Protein AF-0000000071221657 (afdb_homodimer)

Nearest PDB structures (foldseek):
  2rsq-assembly1_A  TM=9.561E-01  e=3.158E-07  Homo sapiens
  2crl-assembly1_A  TM=9.156E-01  e=1.746E-07  Homo sapiens
  6fp6-assembly4_H  TM=9.520E-01  e=1.751E-06  Homo sapiens
  6fp6-assembly8_P  TM=9.496E-01  e=1.639E-06  Homo sapiens
  6fp6-assembly1_B  TM=9.649E-01  e=2.776E-06  Homo sapiens

Foldseek 3Di:
DAWFKWKKQWDADDVVLVVLQVVLLVVDPFWDDWDDDRVRSMIITTGPDDPVVSVVSSCVSVIDMDTDGTDD/DAWFKWKKQWDADDVVLVVLQVVLLVVDPFWDDWDDDRVRSMIITTGPDDPVVSVVSSCVSVIDMDTDDTDD

Secondary structure (DSSP, 8-state):
---EEEEEEE---SHHHHHHHHHHHHTSTTEEEEEEETTTTEEEEEESS-HHHHHHHHHTTT--EEEEEE--/---EEEEEEE---SHHHHHHHHHHHHTSTTEEEEEEETTTTEEEEEESS-HHHHHHHHHTTT--EEEEEE--

Structure (mmCIF, N/CA/C/O backbone):
data_AF-0000000071221657-model_v1
#
loop_
_entity.id
_entity.type
_entity.pdbx_description
1 polymer 'Copper transport protein ATOX1'
#
loop_
_atom_site.group_PDB
_atom_site.id
_atom_site.type_symbol
_atom_site.label_atom_id
_atom_site.label_alt_id
_atom_site.label_comp_id
_atom_site.label_asym_id
_atom_site.label_entity_id
_atom_site.label_seq_id
_atom_site.pdbx_PDB_ins_code
_atom_site.Cartn_x
_atom_site.Cartn_y
_atom_site.Cartn_z
_atom_site.occupancy
_atom_site.B_iso_or_equiv
_atom_site.auth_seq_id
_atom_site.auth_comp_id
_atom_site.auth_asym_id
_atom_site.auth_atom_id
_atom_site.pdbx_PDB_model_num
ATOM 1 N N . MET A 1 1 ? -15.5 22.125 5.816 1 64.56 1 MET A N 1
ATOM 2 C CA . MET A 1 1 ? -14.43 22.438 6.758 1 64.56 1 MET A CA 1
ATOM 3 C C . MET A 1 1 ? -13.156 22.859 6.027 1 64.56 1 MET A C 1
ATOM 5 O O . MET A 1 1 ? -12.945 22.453 4.879 1 64.56 1 MET A O 1
ATOM 9 N N . ALA A 1 2 ? -12.391 23.859 6.625 1 89.12 2 ALA A N 1
ATOM 10 C CA . ALA A 1 2 ? -11.242 24.406 5.902 1 89.12 2 ALA A CA 1
ATOM 11 C C . ALA A 1 2 ? -10.141 23.375 5.754 1 89.12 2 ALA A C 1
ATOM 13 O O . ALA A 1 2 ? -9.977 22.5 6.609 1 89.12 2 ALA A O 1
ATOM 14 N N . SER A 1 3 ? -9.578 23.297 4.617 1 95.56 3 SER A N 1
ATOM 15 C CA . SER A 1 3 ? -8.453 22.391 4.406 1 95.56 3 SER A CA 1
ATOM 16 C C . SER A 1 3 ? -7.285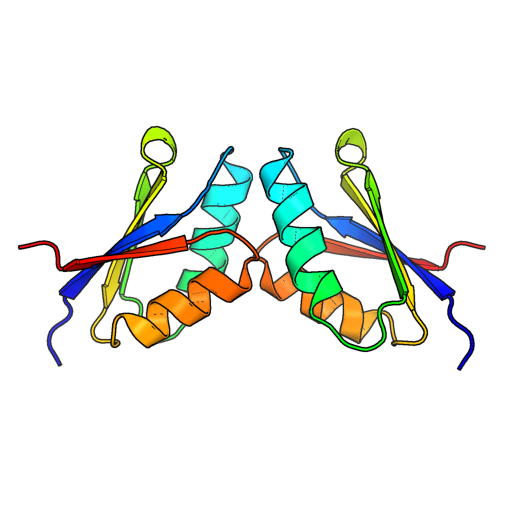 22.734 5.324 1 95.56 3 SER A C 1
ATOM 18 O O . SER A 1 3 ? -6.984 23.906 5.539 1 95.56 3 SER A O 1
ATOM 20 N N . GLN A 1 4 ? -6.758 21.734 5.969 1 98.19 4 GLN A N 1
ATOM 21 C CA . GLN A 1 4 ? -5.555 21.844 6.789 1 98.19 4 GLN A CA 1
ATOM 22 C C . GLN A 1 4 ? -4.434 20.969 6.246 1 98.19 4 GLN A C 1
ATOM 24 O O . GLN A 1 4 ? -4.672 20.078 5.422 1 98.19 4 GLN A O 1
ATOM 29 N N . VAL A 1 5 ? -3.178 21.297 6.719 1 98.69 5 VAL A N 1
ATOM 30 C CA . VAL A 1 5 ? -2.037 20.453 6.367 1 98.69 5 VAL A CA 1
ATOM 31 C C . VAL A 1 5 ? -1.756 19.469 7.492 1 98.69 5 VAL A C 1
ATOM 33 O O . VAL A 1 5 ? -1.326 19.859 8.578 1 98.69 5 VAL A O 1
ATOM 36 N N . HIS A 1 6 ? -2.014 18.219 7.211 1 98.88 6 HIS A N 1
ATOM 37 C CA . HIS A 1 6 ? -1.733 17.141 8.141 1 98.88 6 HIS A CA 1
ATOM 38 C C . HIS A 1 6 ? -0.369 16.516 7.863 1 98.88 6 HIS A C 1
ATOM 40 O O . HIS A 1 6 ? -0.037 16.219 6.711 1 98.88 6 HIS A O 1
ATOM 46 N N . GLU A 1 7 ? 0.376 16.297 8.922 1 98.94 7 GLU A N 1
ATOM 47 C CA . GLU A 1 7 ? 1.691 15.68 8.766 1 98.94 7 GLU A CA 1
ATOM 48 C C . GLU A 1 7 ? 1.72 14.273 9.359 1 98.94 7 GLU A C 1
ATOM 50 O O . GLU A 1 7 ? 1.169 14.047 10.438 1 98.94 7 GLU A O 1
ATOM 55 N N . PHE A 1 8 ? 2.408 13.398 8.617 1 98.94 8 PHE A N 1
ATOM 56 C CA . PHE A 1 8 ? 2.539 12 9.008 1 98.94 8 PHE A CA 1
ATOM 57 C C . PHE A 1 8 ? 3.986 11.531 8.883 1 98.94 8 PHE A C 1
ATOM 59 O O . PHE A 1 8 ? 4.695 11.945 7.965 1 98.94 8 PHE A O 1
ATOM 66 N N . ASN A 1 9 ? 4.406 10.727 9.828 1 98.94 9 ASN A N 1
ATOM 67 C CA . ASN A 1 9 ? 5.574 9.883 9.594 1 98.94 9 ASN A CA 1
ATOM 68 C C . ASN A 1 9 ? 5.211 8.617 8.82 1 98.94 9 ASN A C 1
ATOM 70 O O . ASN A 1 9 ? 4.242 7.938 9.156 1 98.94 9 ASN A O 1
ATOM 74 N N . VAL A 1 10 ? 5.91 8.344 7.766 1 98.81 10 VAL A N 1
ATOM 75 C CA . VAL A 1 10 ? 5.734 7.133 6.973 1 98.81 10 VAL A CA 1
ATOM 76 C C . VAL A 1 10 ? 7.098 6.527 6.645 1 98.81 10 VAL A C 1
ATOM 78 O O . VAL A 1 10 ? 7.98 7.215 6.125 1 98.81 10 VAL A O 1
ATOM 81 N N . GLU A 1 11 ? 7.332 5.309 7.012 1 98.19 11 GLU A N 1
ATOM 82 C CA . GLU A 1 11 ? 8.594 4.648 6.707 1 98.19 11 GLU A CA 1
ATOM 83 C C . GLU A 1 11 ? 8.719 4.355 5.215 1 98.19 11 GLU A C 1
ATOM 85 O O . GLU A 1 11 ? 8.117 3.402 4.711 1 98.19 11 GLU A O 1
ATOM 90 N N . MET A 1 12 ? 9.539 5.203 4.629 1 97.31 12 MET A N 1
ATOM 91 C CA . MET A 1 12 ? 9.812 5.055 3.203 1 97.31 12 MET A CA 1
ATOM 92 C C . MET A 1 12 ? 11.312 4.914 2.947 1 97.31 12 MET A C 1
ATOM 94 O O . MET A 1 12 ? 12.117 5.586 3.588 1 97.31 12 MET A O 1
ATOM 98 N N . THR A 1 13 ? 11.688 3.979 2.168 1 93.38 13 THR A N 1
ATOM 99 C CA . THR A 1 13 ? 13.125 3.752 2.006 1 93.38 13 THR A CA 1
ATOM 100 C C . THR A 1 13 ? 13.547 3.979 0.557 1 93.38 13 THR A C 1
ATOM 102 O O . THR A 1 13 ? 14.727 3.865 0.224 1 93.38 13 THR A O 1
ATOM 105 N N . CYS A 1 14 ? 12.664 4.289 -0.311 1 96.56 14 CYS A N 1
ATOM 106 C CA . CYS A 1 14 ? 12.977 4.512 -1.719 1 96.56 14 CYS A CA 1
ATOM 107 C C . CYS A 1 14 ? 11.906 5.371 -2.385 1 96.56 14 CYS A C 1
ATOM 109 O O . CYS A 1 14 ? 10.875 5.676 -1.774 1 96.56 14 CYS A O 1
ATOM 111 N N . GLU A 1 15 ? 12.227 5.699 -3.648 1 96.19 15 GLU A N 1
ATOM 112 C CA . GLU A 1 15 ? 11.266 6.496 -4.414 1 96.19 15 GLU A CA 1
ATOM 113 C C . GLU A 1 15 ? 10 5.699 -4.703 1 96.19 15 GLU A C 1
ATOM 115 O O . GLU A 1 15 ? 8.906 6.27 -4.785 1 96.19 15 GLU A O 1
ATOM 120 N N . GLY A 1 16 ? 10.117 4.418 -4.871 1 96.75 16 GLY A N 1
ATOM 121 C CA . GLY A 1 16 ? 8.961 3.561 -5.055 1 96.75 16 GLY A CA 1
ATOM 122 C C . GLY A 1 16 ? 7.98 3.619 -3.898 1 96.75 16 GLY A C 1
ATOM 123 O O . GLY A 1 16 ? 6.766 3.645 -4.109 1 96.75 16 GLY A O 1
ATOM 124 N N . CYS A 1 17 ? 8.508 3.664 -2.756 1 97.75 17 CYS A N 1
ATOM 125 C CA . CYS A 1 17 ? 7.668 3.812 -1.571 1 97.75 17 CYS A CA 1
ATOM 126 C C . CYS A 1 17 ? 6.91 5.133 -1.602 1 97.75 17 CYS A C 1
ATOM 128 O O . CYS A 1 17 ? 5.707 5.168 -1.342 1 97.75 17 CYS A O 1
ATOM 130 N N . ALA 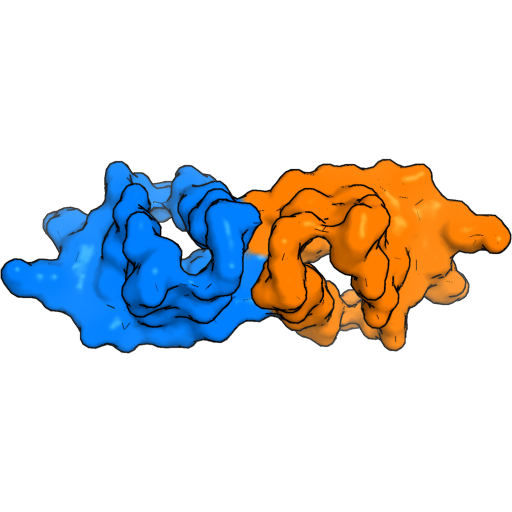A 1 18 ? 7.676 6.203 -1.879 1 98 18 ALA A N 1
ATOM 131 C CA . ALA A 1 18 ? 7.043 7.52 -1.951 1 98 18 ALA A CA 1
ATOM 132 C C . ALA A 1 18 ? 5.922 7.535 -2.986 1 98 18 ALA A C 1
ATOM 134 O O . ALA A 1 18 ? 4.84 8.062 -2.732 1 98 18 ALA A O 1
ATOM 135 N N . THR A 1 19 ? 6.18 6.953 -4.117 1 97.88 19 THR A N 1
ATOM 136 C CA . THR A 1 19 ? 5.191 6.902 -5.188 1 97.88 19 THR A CA 1
ATOM 137 C C . THR A 1 19 ? 3.959 6.117 -4.75 1 97.88 19 THR A C 1
ATOM 139 O O . THR A 1 19 ? 2.826 6.523 -5.016 1 97.88 19 THR A O 1
ATOM 142 N N . ALA A 1 20 ? 4.172 5.02 -4.055 1 98.38 20 ALA A N 1
ATOM 143 C CA . ALA A 1 20 ? 3.076 4.199 -3.553 1 98.38 20 ALA A CA 1
ATOM 144 C C . ALA A 1 20 ? 2.17 5.004 -2.625 1 98.38 20 ALA A C 1
ATOM 146 O O . ALA A 1 20 ? 0.948 5.016 -2.797 1 98.38 20 ALA A O 1
ATOM 147 N N . VAL A 1 21 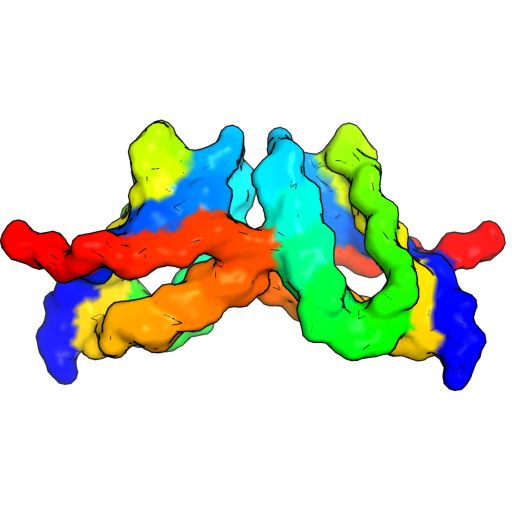? 2.754 5.738 -1.692 1 98.81 21 VAL A N 1
ATOM 148 C CA . VAL A 1 21 ? 2 6.535 -0.731 1 98.81 21 VAL A CA 1
ATOM 149 C C . VAL A 1 21 ? 1.231 7.633 -1.461 1 98.81 21 VAL A C 1
ATOM 151 O O . VAL A 1 21 ? 0.045 7.848 -1.2 1 98.81 21 VAL A O 1
ATOM 154 N N . THR A 1 22 ? 1.886 8.258 -2.361 1 98.75 22 THR A N 1
ATOM 155 C CA . THR A 1 22 ? 1.254 9.312 -3.139 1 98.75 22 THR A CA 1
ATOM 156 C C . THR A 1 22 ? 0.071 8.773 -3.934 1 98.75 22 THR A C 1
ATOM 158 O O . THR A 1 22 ? -1.004 9.375 -3.947 1 98.75 22 THR A O 1
ATOM 161 N N . ASN A 1 23 ? 0.243 7.609 -4.582 1 98.62 23 ASN A N 1
ATOM 162 C CA . ASN A 1 23 ? -0.813 7.004 -5.383 1 98.62 23 ASN A CA 1
ATOM 163 C C . ASN A 1 23 ? -2.053 6.703 -4.547 1 98.62 23 ASN A C 1
ATOM 165 O O . ASN A 1 23 ? -3.176 6.984 -4.965 1 98.62 23 ASN A O 1
ATOM 169 N N . VAL A 1 24 ? -1.896 6.168 -3.426 1 98.81 24 VAL A N 1
ATOM 170 C CA . VAL A 1 24 ? -3.018 5.766 -2.586 1 98.81 24 VAL A CA 1
ATOM 171 C C . VAL A 1 24 ? -3.752 7 -2.072 1 98.81 24 VAL A C 1
ATOM 173 O O . VAL A 1 24 ? -4.984 7.027 -2.031 1 98.81 24 VAL A O 1
ATOM 176 N N . LEU A 1 25 ? -3.018 8.023 -1.717 1 98.88 25 LEU A N 1
ATOM 177 C CA . LEU A 1 25 ? -3.623 9.258 -1.223 1 98.88 25 LEU A CA 1
ATOM 178 C C . LEU A 1 25 ? -4.363 9.984 -2.34 1 98.88 25 LEU A C 1
ATOM 180 O O . LEU A 1 25 ? -5.453 10.516 -2.123 1 98.88 25 LEU A O 1
ATOM 184 N N . ASN A 1 26 ? -3.814 9.953 -3.508 1 98.44 26 ASN A N 1
ATOM 185 C CA . ASN A 1 26 ? -4.418 10.664 -4.633 1 98.44 26 ASN A CA 1
ATOM 186 C C . ASN A 1 26 ? -5.723 10.008 -5.074 1 98.44 26 ASN A C 1
ATOM 188 O O . ASN A 1 26 ? -6.566 10.656 -5.699 1 98.44 26 ASN A O 1
ATOM 192 N N . LYS A 1 27 ? -5.941 8.789 -4.742 1 97.94 27 LYS A N 1
ATOM 193 C CA . LYS A 1 27 ? -7.176 8.086 -5.086 1 97.94 27 LYS A CA 1
ATOM 194 C C . LYS A 1 27 ? -8.297 8.438 -4.113 1 97.94 27 LYS A C 1
ATOM 196 O O . LYS A 1 27 ? -9.469 8.164 -4.387 1 97.94 27 LYS A O 1
ATOM 201 N N . LYS A 1 28 ? -7.941 9.031 -3.01 1 98.31 28 LYS A N 1
ATOM 202 C CA . LYS A 1 28 ? -8.914 9.352 -1.972 1 98.31 28 LYS A CA 1
ATOM 203 C C . LYS A 1 28 ? -9.555 10.719 -2.219 1 98.31 28 LYS A C 1
ATOM 205 O O . LYS A 1 28 ? -8.852 11.727 -2.354 1 98.31 28 LYS A O 1
ATOM 210 N N . GLU A 1 29 ? -10.859 10.75 -2.271 1 98.25 29 GLU A N 1
ATOM 211 C CA . GLU A 1 29 ? -11.578 12.016 -2.367 1 98.25 29 GLU A CA 1
ATOM 212 C C . GLU A 1 29 ? -11.312 12.891 -1.145 1 98.25 29 GLU A C 1
ATOM 214 O O . GLU A 1 29 ? -11.281 12.398 -0.016 1 98.25 29 GLU A O 1
ATOM 219 N N . GLY A 1 30 ? -11.148 14.164 -1.383 1 98.06 30 GLY A N 1
ATOM 220 C CA . GLY A 1 30 ? -10.984 15.094 -0.279 1 98.06 30 GLY A CA 1
ATOM 221 C C . GLY A 1 30 ? -9.539 15.445 0.002 1 98.06 30 GLY A C 1
ATOM 222 O O . GLY A 1 30 ? -9.25 16.266 0.879 1 98.06 30 GLY A O 1
ATOM 223 N N . ILE A 1 31 ? -8.68 14.805 -0.725 1 98.69 31 ILE A N 1
ATOM 224 C CA . ILE A 1 31 ? -7.27 15.156 -0.624 1 98.69 31 ILE A CA 1
ATOM 225 C C . ILE A 1 31 ? -6.934 16.25 -1.636 1 98.69 31 ILE A C 1
ATOM 227 O O . ILE A 1 31 ? -7.148 16.078 -2.838 1 98.69 31 ILE A O 1
ATOM 231 N N . ASN A 1 32 ? -6.379 17.297 -1.196 1 98.25 32 ASN A N 1
ATOM 232 C CA . ASN A 1 32 ? -6.129 18.453 -2.057 1 98.25 32 ASN A CA 1
ATOM 233 C C . ASN A 1 32 ? -4.688 18.469 -2.557 1 98.25 32 ASN A C 1
ATOM 235 O O . ASN A 1 32 ? -4.418 18.938 -3.666 1 98.25 32 ASN A O 1
ATOM 239 N N . ASN A 1 33 ? -3.758 18.094 -1.713 1 98.62 33 ASN A N 1
ATOM 240 C CA . ASN A 1 33 ? -2.338 18.094 -2.045 1 98.62 33 ASN A CA 1
ATOM 241 C C . ASN A 1 33 ? -1.556 17.109 -1.186 1 98.62 33 ASN A C 1
ATOM 243 O O . ASN A 1 33 ? -1.891 16.891 -0.019 1 98.62 33 ASN A O 1
ATOM 247 N N . VAL A 1 34 ? -0.572 16.5 -1.817 1 98.94 34 VAL A N 1
ATOM 248 C CA . VAL A 1 34 ? 0.332 15.586 -1.123 1 98.94 34 VAL A CA 1
ATOM 249 C C . VAL A 1 34 ? 1.779 16 -1.376 1 98.94 34 VAL A C 1
ATOM 251 O O . VAL A 1 34 ? 2.189 16.188 -2.525 1 98.94 34 VAL A O 1
ATOM 254 N N . GLN A 1 35 ? 2.521 16.188 -0.35 1 98.81 35 GLN A N 1
ATOM 255 C CA . GLN A 1 35 ? 3.959 16.438 -0.421 1 98.81 35 GLN A CA 1
ATOM 256 C C . GLN A 1 35 ? 4.734 15.391 0.37 1 98.81 35 GLN A C 1
ATOM 258 O O . GLN A 1 35 ? 4.445 15.148 1.543 1 98.81 35 GLN A O 1
ATOM 263 N N . VAL A 1 36 ? 5.723 14.797 -0.297 1 98.81 36 VAL A N 1
ATOM 264 C CA . VAL A 1 36 ? 6.48 13.727 0.345 1 98.81 36 VAL A CA 1
ATOM 265 C C . VAL A 1 36 ? 7.926 14.172 0.563 1 98.81 36 VAL A C 1
ATOM 267 O O . VAL A 1 36 ? 8.547 14.742 -0.335 1 98.81 36 VAL A O 1
ATOM 270 N N . ASP A 1 37 ? 8.438 14.016 1.753 1 98.44 37 ASP A N 1
ATOM 271 C CA . ASP A 1 37 ? 9.844 14.156 2.121 1 98.44 37 ASP A CA 1
ATOM 272 C C . ASP A 1 37 ? 10.469 12.797 2.422 1 98.44 37 ASP A C 1
ATOM 274 O O . ASP A 1 37 ? 10.438 12.328 3.562 1 98.44 37 ASP A O 1
ATOM 278 N N . LEU A 1 38 ? 11.039 12.172 1.381 1 97.75 38 LEU A N 1
ATOM 279 C CA . LEU A 1 38 ? 11.578 10.82 1.479 1 97.75 38 LEU A CA 1
ATOM 280 C C . LEU A 1 38 ? 12.695 10.75 2.518 1 97.75 38 LEU A C 1
ATOM 282 O O . LEU A 1 38 ? 12.719 9.844 3.352 1 97.75 38 LEU A O 1
ATOM 286 N N . GLN A 1 39 ? 13.602 11.711 2.516 1 96.5 39 GLN A N 1
ATOM 287 C CA . GLN A 1 39 ? 14.727 11.727 3.438 1 96.5 39 GLN A CA 1
ATOM 288 C C . GLN A 1 39 ? 14.258 11.836 4.883 1 96.5 39 GLN A C 1
ATOM 290 O O . GLN A 1 39 ? 14.812 11.188 5.773 1 96.5 39 GLN A O 1
ATOM 295 N N . GLY A 1 40 ? 13.172 12.539 5.09 1 97.56 40 GLY A N 1
ATOM 296 C CA . GLY A 1 40 ? 12.672 12.766 6.434 1 97.56 40 GLY A CA 1
ATOM 297 C C . GLY A 1 40 ? 11.594 11.781 6.848 1 97.56 40 GLY A C 1
ATOM 298 O O . GLY A 1 40 ? 11.062 11.867 7.957 1 97.56 40 GLY A O 1
ATOM 299 N N . ASN A 1 41 ? 11.188 10.914 5.977 1 98.38 41 ASN A N 1
ATOM 300 C CA . ASN A 1 41 ? 10.086 9.984 6.227 1 98.38 41 ASN A CA 1
ATOM 301 C C . ASN A 1 41 ? 8.812 10.719 6.625 1 98.38 41 ASN A C 1
ATOM 303 O O . ASN A 1 41 ? 8.133 10.312 7.574 1 98.38 41 ASN A O 1
ATOM 307 N N . LYS A 1 42 ? 8.57 11.766 5.895 1 98.75 42 LYS A N 1
ATOM 308 C CA . LYS A 1 42 ? 7.43 12.617 6.227 1 98.75 42 LYS A CA 1
ATOM 309 C C . LYS A 1 42 ? 6.523 12.82 5.016 1 98.75 42 LYS A C 1
ATOM 311 O O . LYS A 1 42 ? 7.008 12.992 3.893 1 98.75 42 LYS A O 1
ATOM 316 N N . VAL A 1 43 ? 5.207 12.844 5.289 1 98.94 43 VAL A N 1
ATOM 317 C CA . VAL A 1 43 ? 4.191 13.141 4.285 1 98.94 43 VAL A CA 1
ATOM 318 C C . VAL A 1 43 ? 3.264 14.242 4.797 1 98.94 43 VAL A C 1
ATOM 320 O O . VAL A 1 43 ? 2.73 14.141 5.906 1 98.94 43 VAL A O 1
ATOM 323 N N . SER A 1 44 ? 3.104 15.289 4.012 1 98.94 44 SER A N 1
ATOM 324 C CA . SER A 1 44 ? 2.158 16.359 4.305 1 98.94 44 SER A CA 1
ATOM 325 C C . SER A 1 44 ? 0.946 16.297 3.383 1 98.94 44 SER A C 1
ATOM 327 O O . SER A 1 44 ? 1.09 16.266 2.158 1 98.94 44 SER A O 1
ATOM 329 N N . VAL A 1 45 ? -0.179 16.312 4.004 1 98.94 45 VAL A N 1
ATOM 330 C CA . VAL A 1 45 ? -1.418 16.188 3.246 1 98.94 45 VAL A CA 1
ATOM 331 C C . VAL A 1 45 ? -2.318 17.391 3.514 1 98.94 45 VAL A C 1
ATOM 333 O O . VAL A 1 45 ? -2.67 17.656 4.664 1 98.94 45 VAL A O 1
ATOM 336 N N . THR A 1 46 ? -2.688 18.094 2.479 1 98.88 46 THR A N 1
ATOM 337 C CA . THR A 1 46 ? -3.674 19.172 2.566 1 98.88 46 THR A CA 1
ATOM 338 C C . THR A 1 46 ? -5.082 18.625 2.314 1 98.88 46 THR A C 1
ATOM 340 O O . THR A 1 46 ? -5.371 18.109 1.232 1 98.88 46 THR A O 1
ATOM 343 N N . SER A 1 47 ? -5.98 18.766 3.289 1 98.69 47 SER A N 1
ATOM 344 C CA . SER A 1 47 ? -7.309 18.172 3.203 1 98.69 47 SER A CA 1
ATOM 345 C C . SER A 1 47 ? -8.211 18.672 4.32 1 98.69 47 SER A C 1
ATOM 347 O O . SER A 1 47 ? -7.734 19.109 5.371 1 98.69 47 SER A O 1
ATOM 349 N N . ALA A 1 48 ? -9.484 18.625 4.07 1 98.25 48 ALA A N 1
ATOM 350 C CA . ALA A 1 48 ? -10.469 18.906 5.109 1 98.25 48 ALA A CA 1
ATOM 351 C C . ALA A 1 48 ? -10.859 17.641 5.855 1 98.25 48 ALA A C 1
ATOM 353 O O . ALA A 1 48 ? -11.594 17.688 6.844 1 98.25 48 ALA A O 1
ATOM 354 N N . LEU A 1 49 ? -10.367 16.516 5.383 1 98.31 49 LEU A N 1
ATOM 355 C CA . LEU A 1 49 ? -10.664 15.242 6.051 1 98.31 49 LEU A CA 1
ATOM 356 C C . LEU A 1 49 ? -10.008 15.195 7.426 1 98.31 49 LEU A C 1
ATOM 358 O O . LEU A 1 49 ? -8.938 15.773 7.633 1 98.31 49 LEU A O 1
ATOM 362 N N . PRO A 1 50 ? -10.633 14.438 8.359 1 98.12 50 PRO A N 1
ATOM 363 C CA . PRO A 1 50 ? -9.961 14.227 9.648 1 98.12 50 PRO A CA 1
ATOM 364 C C . PRO A 1 50 ? -8.68 13.406 9.516 1 98.12 50 PRO A C 1
ATOM 366 O O . PRO A 1 50 ? -8.578 12.547 8.641 1 98.12 50 PRO A O 1
ATOM 369 N N . SER A 1 51 ? -7.703 13.648 10.367 1 98.38 51 SER A N 1
ATOM 370 C CA . SER A 1 51 ? -6.391 13.016 10.32 1 98.38 51 SER A CA 1
ATOM 371 C C . SER A 1 51 ? -6.5 11.5 10.391 1 98.38 51 SER A C 1
ATOM 373 O O . SER A 1 51 ? -5.715 10.781 9.766 1 98.38 51 SER A O 1
ATOM 375 N N . ASP A 1 52 ? -7.449 10.992 11.18 1 98.56 52 ASP A N 1
ATOM 376 C CA . ASP A 1 52 ? -7.59 9.547 11.328 1 98.56 52 ASP A CA 1
ATOM 377 C C . ASP A 1 52 ? -8 8.898 10.016 1 98.56 52 ASP A C 1
ATOM 379 O O . ASP A 1 52 ? -7.586 7.773 9.719 1 98.56 52 ASP A O 1
ATOM 383 N N . GLU A 1 53 ? -8.828 9.547 9.25 1 98.75 53 GLU A N 1
ATOM 384 C CA . GLU A 1 53 ? -9.219 9.031 7.945 1 98.75 53 GLU A CA 1
ATOM 385 C C . GLU A 1 53 ? -8.031 9 6.98 1 98.75 53 GLU A C 1
ATOM 387 O O . GLU A 1 53 ? -7.844 8.031 6.25 1 98.75 53 GLU A O 1
ATOM 392 N N . ILE A 1 54 ? -7.203 10.039 6.973 1 98.81 54 ILE A N 1
ATOM 393 C CA . ILE A 1 54 ? -6.027 10.109 6.113 1 98.81 54 ILE A CA 1
ATOM 394 C C . ILE A 1 54 ? -5.031 9.023 6.508 1 98.81 54 ILE A C 1
ATOM 396 O O . ILE A 1 54 ? -4.465 8.344 5.645 1 98.81 54 ILE A O 1
ATOM 400 N N . LEU A 1 55 ? -4.914 8.867 7.812 1 98.88 55 LEU A N 1
ATOM 401 C CA . LEU A 1 55 ? -3.998 7.852 8.32 1 98.88 55 LEU A CA 1
ATOM 402 C C . LEU A 1 55 ? -4.43 6.457 7.879 1 98.88 55 LEU A C 1
ATOM 404 O O . LEU A 1 55 ? -3.592 5.633 7.512 1 98.88 55 LEU A O 1
ATOM 408 N N . ARG A 1 56 ? -5.715 6.199 7.871 1 98.62 56 ARG A N 1
ATOM 409 C CA . ARG A 1 56 ? -6.223 4.902 7.434 1 98.62 56 ARG A CA 1
ATOM 410 C C . ARG A 1 56 ? -5.895 4.652 5.965 1 98.62 56 ARG A C 1
ATOM 412 O O . ARG A 1 56 ? -5.574 3.527 5.578 1 98.62 56 ARG A O 1
ATOM 419 N N . VAL A 1 57 ? -5.941 5.684 5.195 1 98.75 57 VAL A N 1
ATOM 420 C CA . VAL A 1 57 ? -5.613 5.566 3.775 1 98.75 57 VAL A CA 1
ATOM 421 C C . VAL A 1 57 ? -4.141 5.195 3.615 1 98.75 57 VAL A C 1
ATOM 423 O O . VAL A 1 57 ? -3.803 4.301 2.834 1 98.75 57 VAL A O 1
ATOM 426 N N . ILE A 1 58 ? -3.297 5.812 4.379 1 98.88 58 ILE A N 1
ATOM 427 C CA . ILE A 1 58 ? -1.866 5.547 4.289 1 98.88 58 ILE A CA 1
ATOM 428 C C . ILE A 1 58 ? -1.576 4.121 4.75 1 98.88 58 ILE A C 1
ATOM 430 O O . ILE A 1 58 ? -0.755 3.424 4.152 1 98.88 58 ILE A O 1
ATOM 434 N N . LYS A 1 59 ? -2.285 3.658 5.742 1 98.56 59 LYS A N 1
ATOM 435 C CA . LYS A 1 59 ? -2.068 2.324 6.297 1 98.56 59 LYS A CA 1
ATOM 436 C C . LYS A 1 59 ? -2.371 1.242 5.266 1 98.56 59 LYS A C 1
ATOM 438 O O . LYS A 1 59 ? -1.836 0.134 5.348 1 98.56 59 LYS A O 1
ATOM 443 N N . LYS A 1 60 ? -3.193 1.592 4.32 1 98.25 60 LYS A N 1
ATOM 444 C CA . LYS A 1 60 ? -3.508 0.629 3.268 1 98.25 60 LYS A CA 1
ATOM 445 C C . LYS A 1 60 ? -2.25 0.205 2.516 1 98.25 60 LYS A C 1
ATOM 447 O O . LYS A 1 60 ? -2.176 -0.914 2.002 1 98.25 60 LYS A O 1
ATOM 452 N N . THR A 1 61 ? -1.236 1.032 2.496 1 98.56 61 THR A N 1
ATOM 453 C CA . THR A 1 61 ? -0.02 0.736 1.748 1 98.56 61 THR A CA 1
ATOM 454 C C . THR A 1 61 ? 0.759 -0.397 2.408 1 98.56 61 THR A C 1
ATOM 456 O O . THR A 1 61 ? 1.659 -0.977 1.797 1 98.56 61 THR A O 1
ATOM 459 N N . GLY A 1 62 ? 0.5 -0.625 3.686 1 98.56 62 GLY A N 1
ATOM 460 C CA . GLY A 1 62 ? 1.243 -1.634 4.426 1 98.56 62 GLY A CA 1
ATOM 461 C C . GLY A 1 62 ? 2.492 -1.087 5.09 1 98.56 62 GLY A C 1
ATOM 462 O O . GLY A 1 62 ? 3.24 -1.832 5.727 1 98.56 62 GLY A O 1
ATOM 463 N N . LYS A 1 63 ? 2.707 0.179 5.062 1 98.44 63 LYS A N 1
ATOM 464 C CA . LYS A 1 63 ? 3.875 0.812 5.664 1 98.44 63 LYS A CA 1
ATOM 465 C C . LYS A 1 63 ? 3.568 1.304 7.078 1 98.44 63 LYS A C 1
ATOM 467 O O . LYS A 1 63 ? 2.436 1.688 7.375 1 98.44 63 L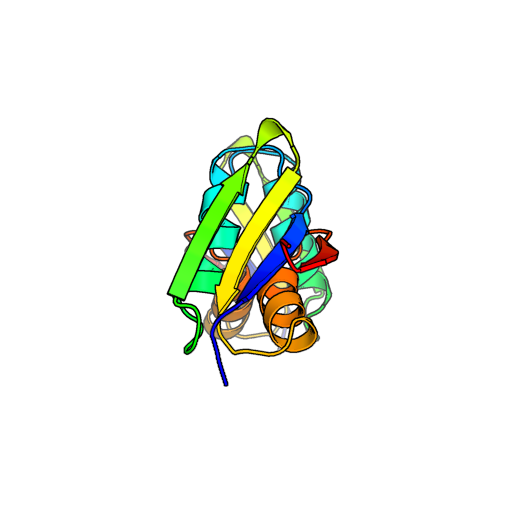YS A O 1
ATOM 472 N N . SER A 1 64 ? 4.66 1.333 7.863 1 98.38 64 SER A N 1
ATOM 473 C CA . SER A 1 64 ? 4.516 1.959 9.172 1 98.38 64 SER A CA 1
ATOM 474 C C . SER A 1 64 ? 4.309 3.465 9.047 1 98.38 64 SER A C 1
ATOM 476 O O . SER A 1 64 ? 4.969 4.121 8.242 1 98.38 64 SER A O 1
ATOM 478 N N . CYS A 1 65 ? 3.316 3.945 9.789 1 98.81 65 CYS A N 1
ATOM 479 C CA . CYS A 1 65 ? 3.033 5.375 9.703 1 98.81 65 CYS A CA 1
ATOM 480 C C . CYS A 1 65 ? 2.381 5.875 10.992 1 98.81 65 CYS A C 1
ATOM 482 O O . CYS A 1 65 ? 1.832 5.086 11.758 1 98.81 65 CYS A O 1
ATOM 484 N N . GLN A 1 66 ? 2.566 7.184 11.211 1 98.88 66 GLN A N 1
ATOM 485 C CA . GLN A 1 66 ? 1.997 7.832 12.391 1 98.88 66 GLN A CA 1
ATOM 486 C C . GLN A 1 66 ? 1.643 9.289 12.094 1 98.88 66 GLN A C 1
ATOM 488 O O . GLN A 1 66 ? 2.344 9.961 11.344 1 98.88 66 GLN A O 1
ATOM 493 N N . PHE A 1 67 ? 0.495 9.742 12.75 1 98.94 67 PHE A N 1
ATOM 494 C CA . PHE A 1 67 ? 0.115 11.148 12.656 1 98.94 67 PHE A CA 1
ATOM 495 C C . PHE A 1 67 ? 1.015 12.016 13.531 1 98.94 67 PHE A C 1
ATOM 497 O O . PHE A 1 67 ? 1.23 11.711 14.703 1 98.94 67 PHE A O 1
ATOM 504 N N . LEU A 1 68 ? 1.54 13.031 12.984 1 98.81 68 LEU A N 1
ATOM 505 C CA . LEU A 1 68 ? 2.459 13.891 13.719 1 98.81 68 LEU A CA 1
ATOM 506 C C . LEU A 1 68 ? 1.748 15.148 14.211 1 98.81 68 LEU A C 1
ATOM 508 O O . LEU A 1 68 ? 2.152 15.742 15.219 1 98.81 68 LEU A O 1
ATOM 512 N N . GLY A 1 69 ? 0.778 15.68 13.391 1 98.69 69 GLY A N 1
ATOM 513 C CA . GLY A 1 69 ? 0.071 16.891 13.758 1 98.69 69 GLY A CA 1
ATOM 514 C C . GLY A 1 69 ? -0.283 17.766 12.562 1 98.69 69 GLY A C 1
ATOM 515 O O . GLY A 1 69 ? -0.095 17.344 11.414 1 98.69 69 GLY A O 1
ATOM 516 N N . ILE A 1 70 ? -0.961 18.922 12.828 1 97.69 70 ILE A N 1
ATOM 517 C CA . ILE A 1 70 ? -1.343 19.906 11.812 1 97.69 70 ILE A CA 1
ATOM 518 C C . ILE A 1 70 ? -0.272 20.984 11.711 1 97.69 70 ILE A C 1
ATOM 520 O O . ILE A 1 70 ? 0.237 21.469 12.727 1 97.69 70 ILE A O 1
ATOM 524 N N . LYS A 1 71 ? 0.091 21.172 10.445 1 93.62 71 LYS A N 1
ATOM 525 C CA . LYS A 1 71 ? 1.079 22.234 10.25 1 93.62 71 LYS A CA 1
ATOM 526 C C . LYS A 1 71 ? 0.502 23.594 10.609 1 93.62 71 LYS A C 1
ATOM 528 O O . LYS A 1 71 ? -0.575 23.969 10.141 1 93.62 71 LYS A O 1
ATOM 533 N N . LYS A 1 72 ? 1.06 24.406 11.594 1 82.81 72 LYS A N 1
ATOM 534 C CA . LYS A 1 72 ? 0.674 25.719 12.086 1 82.81 72 LYS A CA 1
ATOM 535 C C . LYS A 1 72 ? 1.182 26.828 11.164 1 82.81 72 LYS A C 1
ATOM 537 O O . LYS A 1 72 ? 2.225 26.672 10.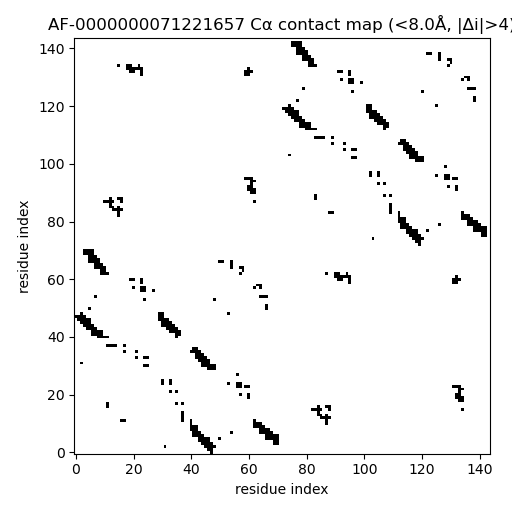523 1 82.81 72 LYS A O 1
ATOM 542 N N . MET B 1 1 ? -11.609 -25 -1.86 1 64.06 1 MET B N 1
ATOM 543 C CA . MET B 1 1 ? -10.789 -25.094 -3.066 1 64.06 1 MET B CA 1
ATOM 544 C C . MET B 1 1 ? -9.312 -25.219 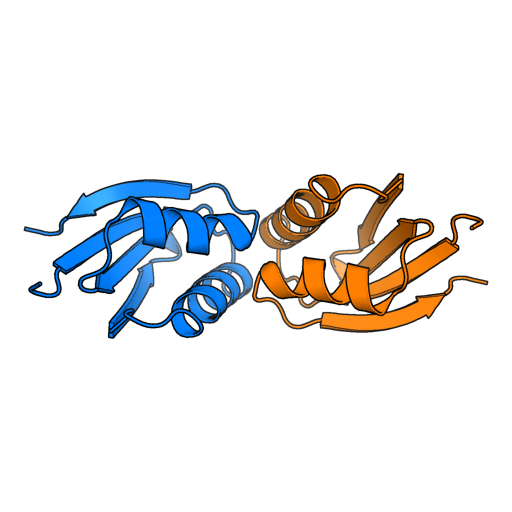-2.713 1 64.06 1 MET B C 1
ATOM 546 O O . MET B 1 1 ? -8.883 -24.766 -1.651 1 64.06 1 MET B O 1
ATOM 550 N N . ALA B 1 2 ? -8.539 -26.078 -3.533 1 88.94 2 ALA B N 1
ATOM 551 C CA . ALA B 1 2 ? -7.152 -26.359 -3.164 1 88.94 2 ALA B CA 1
ATOM 552 C C . ALA B 1 2 ? -6.285 -25.109 -3.297 1 88.94 2 ALA B C 1
ATOM 554 O O . ALA B 1 2 ? -6.543 -24.266 -4.148 1 88.94 2 ALA B O 1
ATOM 555 N N . SER B 1 3 ? -5.477 -24.906 -2.342 1 95.62 3 SER B N 1
ATOM 556 C CA . SER B 1 3 ? -4.551 -23.781 -2.42 1 95.62 3 SER B CA 1
ATOM 557 C C . SER B 1 3 ? -3.631 -23.906 -3.629 1 95.62 3 SER B C 1
ATOM 559 O O . SER B 1 3 ? -3.166 -25 -3.953 1 95.62 3 SER B O 1
ATOM 561 N N . GLN B 1 4 ? -3.512 -22.828 -4.375 1 98.12 4 GLN B N 1
ATOM 562 C CA . GLN B 1 4 ? -2.584 -22.719 -5.496 1 98.12 4 GLN B CA 1
ATOM 563 C C . GLN B 1 4 ? -1.562 -21.609 -5.258 1 98.12 4 GLN B C 1
ATOM 565 O O . GLN B 1 4 ? -1.747 -20.766 -4.375 1 98.12 4 GLN B O 1
ATOM 570 N N . VAL B 1 5 ? -0.433 -21.703 -6.051 1 98.69 5 VAL B N 1
ATOM 571 C CA . VAL B 1 5 ? 0.562 -20.641 -6 1 98.69 5 VAL B CA 1
ATOM 572 C C . VAL B 1 5 ? 0.315 -19.641 -7.133 1 98.69 5 VAL B C 1
ATOM 574 O O . VAL B 1 5 ? 0.494 -19.969 -8.305 1 98.69 5 VAL B O 1
ATOM 577 N N . HIS B 1 6 ? -0.104 -18.469 -6.766 1 98.88 6 HIS B N 1
ATOM 578 C CA . HIS B 1 6 ? -0.317 -17.359 -7.703 1 98.88 6 HIS B CA 1
ATOM 579 C C . HIS B 1 6 ? 0.913 -16.469 -7.793 1 98.88 6 HIS B C 1
ATOM 581 O O . HIS B 1 6 ? 1.476 -16.078 -6.766 1 98.88 6 HIS B O 1
ATOM 587 N N . GLU B 1 7 ? 1.284 -16.125 -9.008 1 98.94 7 GLU B N 1
ATOM 588 C CA . GLU B 1 7 ? 2.438 -15.25 -9.195 1 98.94 7 GLU B CA 1
ATOM 589 C C . GLU B 1 7 ? 2.016 -13.891 -9.742 1 98.94 7 GLU B C 1
ATOM 591 O O . GLU B 1 7 ? 1.157 -13.805 -10.625 1 98.94 7 GLU B O 1
ATOM 596 N N . PHE B 1 8 ? 2.678 -12.859 -9.195 1 98.94 8 PHE B N 1
ATOM 597 C CA . PHE B 1 8 ? 2.41 -11.477 -9.578 1 98.94 8 PHE B CA 1
ATOM 598 C C . PHE B 1 8 ? 3.709 -10.727 -9.836 1 98.94 8 PHE B C 1
ATOM 600 O O . PHE B 1 8 ? 4.715 -10.961 -9.156 1 98.94 8 PHE B O 1
ATOM 607 N N . ASN B 1 9 ? 3.676 -9.867 -10.812 1 98.94 9 ASN B N 1
ATOM 608 C CA . ASN B 1 9 ? 4.664 -8.805 -10.891 1 98.94 9 ASN B CA 1
ATOM 609 C C . ASN B 1 9 ? 4.277 -7.613 -10.016 1 98.94 9 ASN B C 1
ATOM 611 O O . ASN B 1 9 ? 3.137 -7.152 -10.055 1 98.94 9 ASN B O 1
ATOM 615 N N . VAL B 1 10 ? 5.164 -7.18 -9.188 1 98.81 10 VAL B N 1
ATOM 616 C CA . VAL B 1 10 ? 4.969 -6.004 -8.344 1 98.81 10 VAL B CA 1
ATOM 617 C C . VAL B 1 10 ? 6.219 -5.125 -8.383 1 98.81 10 VAL B C 1
ATOM 619 O O . VAL B 1 10 ? 7.328 -5.605 -8.141 1 98.81 10 VAL B O 1
ATOM 622 N N . GLU B 1 11 ? 6.098 -3.895 -8.766 1 98.19 11 GLU B N 1
ATOM 623 C CA . GLU B 1 11 ? 7.238 -2.982 -8.797 1 98.19 11 GLU B CA 1
ATOM 624 C C . GLU B 1 11 ? 7.695 -2.623 -7.387 1 98.19 11 GLU B C 1
ATOM 626 O O . GLU B 1 11 ? 7.078 -1.791 -6.723 1 98.19 11 GLU B O 1
ATOM 631 N N . MET B 1 12 ? 8.789 -3.285 -7.066 1 97.25 12 MET B N 1
ATOM 632 C CA . MET B 1 12 ? 9.398 -3.047 -5.762 1 97.25 12 MET B CA 1
ATOM 633 C C . MET B 1 12 ? 10.844 -2.59 -5.91 1 97.25 12 MET B C 1
ATOM 635 O O . MET B 1 12 ? 11.578 -3.105 -6.758 1 97.25 12 MET B O 1
ATOM 639 N N . THR B 1 13 ? 11.211 -1.555 -5.246 1 93.31 13 THR B N 1
ATOM 640 C CA . THR B 1 13 ? 12.555 -1.026 -5.473 1 93.31 13 THR B CA 1
ATOM 641 C C . THR B 1 13 ? 13.391 -1.126 -4.199 1 93.31 13 THR B C 1
ATOM 643 O O . THR B 1 13 ? 14.57 -0.761 -4.199 1 93.31 13 THR B O 1
ATOM 646 N N . CYS B 1 14 ? 12.867 -1.595 -3.131 1 96.56 14 CYS B N 1
ATOM 647 C CA . CYS B 1 14 ? 13.586 -1.707 -1.869 1 96.56 14 CYS B CA 1
ATOM 648 C C . CYS B 1 14 ? 12.945 -2.746 -0.96 1 96.56 14 CYS B C 1
ATOM 650 O O . CYS B 1 14 ? 11.875 -3.273 -1.274 1 96.56 14 CYS B O 1
ATOM 652 N N . GLU B 1 15 ? 13.672 -2.973 0.147 1 96.06 15 GLU B N 1
ATOM 653 C CA . GLU B 1 15 ? 13.141 -3.92 1.126 1 96.06 15 GLU B CA 1
ATOM 654 C C . GLU B 1 15 ? 11.867 -3.391 1.774 1 96.06 15 GLU B C 1
ATOM 656 O O . GLU B 1 15 ? 10.977 -4.168 2.137 1 96.06 15 GLU B O 1
ATOM 661 N N . GLY B 1 16 ? 11.758 -2.111 1.937 1 96.69 16 GLY B N 1
ATOM 662 C CA . GLY B 1 16 ? 10.547 -1.499 2.457 1 96.69 16 GLY B CA 1
ATOM 663 C C . GLY B 1 16 ? 9.32 -1.79 1.61 1 96.69 16 GLY B C 1
ATOM 664 O O . GLY B 1 16 ? 8.242 -2.061 2.143 1 96.69 16 GLY B O 1
ATOM 665 N N . CYS B 1 17 ? 9.5 -1.752 0.37 1 97.75 17 CYS B N 1
ATOM 666 C CA . CYS B 1 17 ? 8.422 -2.104 -0.545 1 97.75 17 CYS B CA 1
ATOM 667 C C . CYS B 1 17 ? 7.988 -3.551 -0.346 1 97.75 17 CYS B C 1
ATOM 669 O O . CYS B 1 17 ? 6.793 -3.84 -0.266 1 97.75 17 CYS B O 1
ATOM 671 N N . ALA B 1 18 ? 9.008 -4.438 -0.322 1 98 18 ALA B N 1
ATOM 672 C CA . ALA B 1 18 ? 8.711 -5.852 -0.12 1 98 18 ALA B CA 1
ATOM 673 C C . ALA B 1 18 ? 7.941 -6.07 1.181 1 98 18 ALA B C 1
ATOM 675 O O . ALA B 1 18 ? 6.965 -6.82 1.213 1 98 18 ALA B O 1
ATOM 676 N N . THR B 1 19 ? 8.367 -5.414 2.211 1 97.88 19 THR B N 1
ATOM 677 C CA . THR B 1 19 ? 7.723 -5.539 3.512 1 97.88 19 THR B CA 1
ATOM 678 C C . THR B 1 19 ? 6.281 -5.035 3.449 1 97.88 19 THR B C 1
ATOM 680 O O . THR B 1 19 ? 5.375 -5.66 4.004 1 97.88 19 THR B O 1
ATOM 683 N N . ALA B 1 20 ? 6.074 -3.941 2.758 1 98.38 20 ALA B N 1
ATOM 684 C CA . ALA B 1 20 ? 4.734 -3.377 2.596 1 98.38 20 ALA B CA 1
ATOM 685 C C . ALA B 1 20 ? 3.797 -4.375 1.928 1 98.38 20 ALA B C 1
ATOM 687 O O . ALA B 1 20 ? 2.697 -4.633 2.426 1 98.38 20 ALA B O 1
ATOM 688 N N . VAL B 1 21 ? 4.234 -5.004 0.851 1 98.81 21 VAL B N 1
ATOM 689 C CA . VAL B 1 21 ? 3.426 -5.965 0.107 1 98.81 21 VAL B CA 1
ATOM 690 C C . VAL B 1 21 ? 3.127 -7.176 0.984 1 98.81 21 VAL B C 1
ATOM 692 O O . VAL B 1 21 ? 1.986 -7.637 1.049 1 98.81 21 VAL B O 1
ATOM 695 N N . THR B 1 22 ? 4.129 -7.617 1.646 1 98.75 22 THR B N 1
ATOM 696 C CA . THR B 1 22 ? 3.963 -8.758 2.535 1 98.75 22 THR B CA 1
ATOM 697 C C . THR B 1 22 ? 2.953 -8.445 3.637 1 98.75 22 THR B C 1
ATOM 699 O O . THR B 1 22 ? 2.07 -9.258 3.924 1 98.75 22 THR B O 1
ATOM 702 N N . ASN B 1 23 ? 3.045 -7.254 4.246 1 98.62 23 ASN B N 1
ATOM 703 C CA . ASN B 1 23 ? 2.145 -6.855 5.32 1 98.62 23 ASN B CA 1
ATOM 704 C C . ASN B 1 23 ? 0.69 -6.84 4.859 1 98.62 23 ASN B C 1
ATOM 706 O O . ASN B 1 23 ? -0.193 -7.336 5.562 1 98.62 23 ASN B O 1
ATOM 710 N N . VAL B 1 24 ? 0.425 -6.32 3.762 1 98.81 24 VAL B N 1
ATOM 711 C CA . VAL B 1 24 ? -0.942 -6.18 3.271 1 98.81 24 VAL B CA 1
ATOM 712 C C . VAL B 1 24 ? -1.519 -7.555 2.939 1 98.81 24 VAL B C 1
ATOM 714 O O . VAL B 1 24 ? -2.684 -7.832 3.234 1 98.81 24 VAL B O 1
ATOM 717 N N . LEU B 1 25 ? -0.718 -8.414 2.377 1 98.88 25 LEU B N 1
ATOM 718 C CA . LEU B 1 25 ? -1.169 -9.758 2.031 1 98.88 25 LEU B CA 1
ATOM 719 C C . LEU B 1 25 ? -1.41 -10.594 3.287 1 98.88 25 LEU B C 1
ATOM 721 O O . LEU B 1 25 ? -2.389 -11.336 3.363 1 98.88 25 LEU B O 1
ATOM 725 N N . ASN B 1 26 ? -0.572 -10.406 4.258 1 98.44 26 ASN B N 1
ATOM 726 C CA . ASN B 1 26 ? -0.687 -11.195 5.48 1 98.44 26 ASN B CA 1
ATOM 727 C C . ASN B 1 26 ? -1.929 -10.812 6.281 1 98.44 26 ASN B C 1
ATOM 729 O O . ASN B 1 26 ? -2.418 -11.594 7.094 1 98.44 26 ASN B O 1
ATOM 733 N N . LYS B 1 27 ? -2.479 -9.672 6.055 1 97.94 27 LYS B N 1
ATOM 734 C CA . LYS B 1 27 ? -3.688 -9.219 6.742 1 97.94 27 LYS B CA 1
ATOM 735 C C . LYS B 1 27 ? -4.938 -9.82 6.105 1 97.94 27 LYS B C 1
ATOM 737 O O . LYS B 1 27 ? -6.02 -9.781 6.691 1 97.94 27 LYS B O 1
ATOM 742 N N . LYS B 1 28 ? -4.785 -10.375 4.934 1 98.31 28 LYS B N 1
ATOM 743 C CA . LYS B 1 28 ? -5.922 -10.922 4.191 1 98.31 28 LYS B CA 1
ATOM 744 C C . LYS B 1 28 ? -6.172 -12.383 4.566 1 98.31 28 LYS B C 1
ATOM 746 O O . LYS B 1 28 ? -5.27 -13.211 4.477 1 98.31 28 LYS B O 1
ATOM 751 N N . GLU B 1 29 ? -7.371 -12.672 4.973 1 98.25 29 GLU B N 1
ATOM 752 C CA . GLU B 1 29 ? -7.758 -14.055 5.227 1 98.25 29 GLU B CA 1
ATOM 753 C C . GLU B 1 29 ? -7.668 -14.891 3.955 1 98.25 29 GLU B C 1
ATOM 755 O O . GLU B 1 29 ? -8.047 -14.438 2.875 1 98.25 29 GLU B O 1
ATOM 760 N N . GLY B 1 30 ? -7.18 -16.094 4.109 1 98.06 30 GLY B N 1
ATOM 761 C CA . GLY B 1 30 ? -7.137 -17.016 2.979 1 98.06 30 GLY B CA 1
ATOM 762 C C . GLY B 1 30 ? -5.781 -17.062 2.303 1 98.06 30 GLY B C 1
ATOM 763 O O . GLY B 1 30 ? -5.578 -17.828 1.357 1 98.06 30 GLY B O 1
ATOM 764 N N . ILE B 1 31 ? -4.926 -16.25 2.773 1 98.69 31 ILE B N 1
ATOM 765 C CA . ILE B 1 31 ? -3.551 -16.312 2.285 1 98.69 31 ILE B CA 1
ATOM 766 C C . ILE B 1 31 ? -2.738 -17.281 3.139 1 98.69 31 ILE B C 1
ATOM 768 O O . ILE B 1 31 ? -2.648 -17.109 4.359 1 98.69 31 ILE B O 1
ATOM 772 N N . ASN B 1 32 ? -2.115 -18.203 2.543 1 98.31 32 ASN B N 1
ATOM 773 C CA . ASN B 1 32 ? -1.409 -19.25 3.273 1 98.31 32 ASN B CA 1
ATOM 774 C C . ASN B 1 32 ? 0.086 -18.969 3.363 1 98.31 32 ASN B C 1
ATOM 776 O O . ASN B 1 32 ? 0.735 -19.328 4.344 1 98.31 32 ASN B O 1
ATOM 780 N N . ASN B 1 33 ? 0.649 -18.422 2.289 1 98.62 33 ASN B N 1
ATOM 781 C CA . ASN B 1 33 ? 2.078 -18.125 2.221 1 98.62 33 ASN B CA 1
ATOM 782 C C . ASN B 1 33 ? 2.375 -17.016 1.211 1 98.62 33 ASN B C 1
ATOM 784 O O . ASN B 1 33 ? 1.694 -16.906 0.191 1 98.62 33 ASN B O 1
ATOM 788 N N . VAL B 1 34 ? 3.346 -16.203 1.571 1 98.94 34 VAL B N 1
ATOM 789 C CA . VAL B 1 34 ? 3.822 -15.148 0.684 1 98.94 34 VAL B CA 1
ATOM 790 C C . VAL B 1 34 ? 5.336 -15.25 0.522 1 98.94 34 VAL B C 1
ATOM 792 O O . VAL B 1 34 ? 6.07 -15.305 1.512 1 98.94 34 VAL B O 1
ATOM 795 N N . GLN B 1 35 ? 5.797 -15.312 -0.663 1 98.81 35 GLN B N 1
ATOM 796 C CA . GLN B 1 35 ? 7.219 -15.258 -0.991 1 98.81 35 GLN B CA 1
ATOM 797 C C . GLN B 1 35 ? 7.52 -14.102 -1.938 1 98.81 35 GLN B C 1
ATOM 799 O O . GLN B 1 35 ? 6.879 -13.969 -2.982 1 98.81 35 GLN B O 1
ATOM 804 N N . VAL B 1 36 ? 8.508 -13.297 -1.555 1 98.81 36 VAL B N 1
ATOM 805 C CA . VAL B 1 36 ? 8.828 -12.117 -2.35 1 98.81 36 VAL B CA 1
ATOM 806 C C . VAL B 1 36 ? 10.219 -12.266 -2.965 1 98.81 36 VAL B C 1
ATOM 808 O O . VAL B 1 36 ? 11.164 -12.672 -2.285 1 98.81 36 VAL B O 1
ATOM 811 N N . ASP B 1 37 ? 10.344 -12.031 -4.23 1 98.44 37 ASP B N 1
ATOM 812 C CA . ASP B 1 37 ? 11.594 -11.898 -4.973 1 98.44 37 ASP B CA 1
ATOM 813 C C . ASP B 1 37 ? 11.828 -10.445 -5.391 1 98.44 37 ASP B C 1
ATOM 815 O O . ASP B 1 37 ? 11.391 -10.031 -6.469 1 98.44 37 ASP B O 1
ATOM 819 N N . LEU B 1 38 ? 12.508 -9.695 -4.539 1 97.75 38 LEU B N 1
ATOM 820 C CA . LEU B 1 38 ? 12.711 -8.266 -4.738 1 97.75 38 LEU B CA 1
ATOM 821 C C . LEU B 1 38 ? 13.461 -8 -6.039 1 97.75 38 LEU B C 1
ATOM 823 O O . LEU B 1 38 ? 13.07 -7.133 -6.824 1 97.75 38 LEU B O 1
ATOM 827 N N . GLN B 1 39 ? 14.523 -8.734 -6.301 1 96.5 39 GLN B N 1
ATOM 828 C CA . GLN B 1 39 ? 15.336 -8.547 -7.496 1 96.5 39 GLN B CA 1
ATOM 829 C C . GLN B 1 39 ? 14.531 -8.797 -8.766 1 96.5 39 GLN B C 1
ATOM 831 O O . GLN B 1 39 ? 14.672 -8.07 -9.75 1 96.5 39 GLN B O 1
ATOM 836 N N . GLY B 1 40 ? 13.594 -9.711 -8.695 1 97.56 40 GLY B N 1
ATOM 837 C CA . GLY B 1 40 ? 12.805 -10.078 -9.859 1 97.56 40 GLY B CA 1
ATOM 838 C C . GLY B 1 40 ? 11.477 -9.352 -9.938 1 97.56 40 GLY B C 1
ATOM 839 O O . GLY B 1 40 ? 10.695 -9.57 -10.867 1 97.56 40 GLY B O 1
ATOM 840 N N . ASN B 1 41 ? 11.148 -8.555 -8.969 1 98.38 41 ASN B N 1
ATOM 841 C CA . ASN B 1 41 ? 9.859 -7.879 -8.883 1 98.38 41 ASN B CA 1
ATOM 842 C C . ASN B 1 41 ? 8.695 -8.875 -8.945 1 98.38 41 ASN B C 1
ATOM 844 O O . ASN B 1 41 ? 7.719 -8.648 -9.656 1 98.38 41 ASN B O 1
ATOM 848 N N . LYS B 1 42 ? 8.883 -9.93 -8.195 1 98.75 42 LYS B N 1
ATOM 849 C CA . LYS B 1 42 ? 7.895 -11.008 -8.227 1 98.75 42 LYS B CA 1
ATOM 850 C C . LYS B 1 42 ? 7.41 -11.352 -6.824 1 98.75 42 LYS B C 1
ATOM 852 O O . LYS B 1 42 ? 8.203 -11.383 -5.879 1 98.75 42 LYS B O 1
ATOM 857 N N . VAL B 1 43 ? 6.109 -11.664 -6.73 1 98.94 43 VAL B N 1
ATOM 858 C CA . VAL B 1 43 ? 5.488 -12.133 -5.496 1 98.94 43 VAL B CA 1
ATOM 859 C C . VAL B 1 43 ? 4.703 -13.414 -5.762 1 98.94 43 VAL B C 1
ATOM 861 O O . VAL B 1 43 ? 3.879 -13.461 -6.68 1 98.94 43 VAL B O 1
ATOM 864 N N . SER B 1 44 ? 4.977 -14.445 -4.992 1 98.94 44 SER B N 1
ATOM 865 C CA . SER B 1 44 ? 4.227 -15.703 -5.047 1 98.94 44 SER B CA 1
ATOM 866 C C . SER B 1 44 ? 3.326 -15.859 -3.826 1 98.94 44 SER B C 1
ATOM 868 O O . SER B 1 44 ? 3.791 -15.766 -2.688 1 98.94 44 SER B O 1
ATOM 870 N N . VAL B 1 45 ? 2.102 -16.125 -4.125 1 98.94 45 VAL B N 1
ATOM 871 C CA . VAL B 1 45 ? 1.118 -16.234 -3.051 1 98.94 45 VAL B CA 1
ATOM 872 C C . VAL B 1 45 ? 0.448 -17.609 -3.098 1 98.94 45 VAL B C 1
ATOM 874 O O . VAL B 1 45 ? -0.135 -17.984 -4.117 1 98.94 45 VAL B O 1
ATOM 877 N N . THR B 1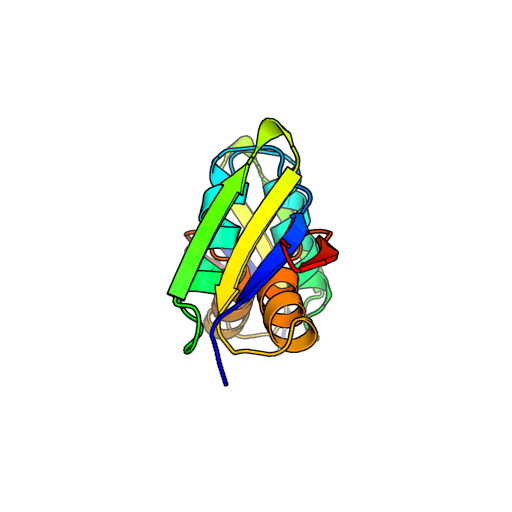 46 ? 0.521 -18.344 -2.025 1 98.88 46 THR B N 1
ATOM 878 C CA . THR B 1 46 ? -0.211 -19.594 -1.87 1 98.88 46 THR B CA 1
ATOM 879 C C . THR B 1 46 ? -1.575 -19.344 -1.233 1 98.88 46 THR B C 1
ATOM 881 O O . THR B 1 46 ? -1.661 -18.859 -0.1 1 98.88 46 THR B O 1
ATOM 884 N N . SER B 1 47 ? -2.652 -19.703 -1.926 1 98.69 47 SER B N 1
ATOM 885 C CA . SER B 1 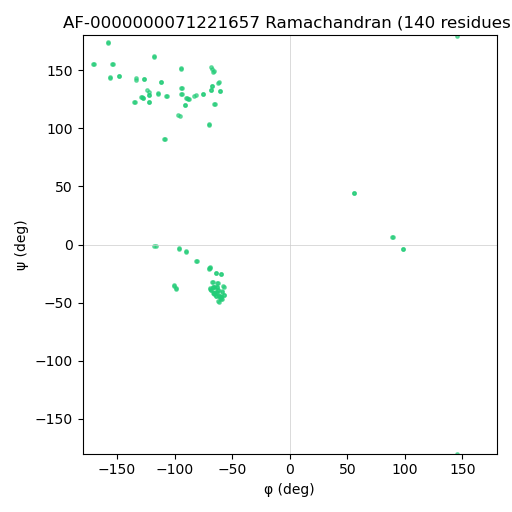47 ? -4 -19.391 -1.464 1 98.69 47 SER B CA 1
ATOM 886 C C . SER B 1 47 ? -5.055 -20.094 -2.307 1 98.69 47 SER B C 1
ATOM 888 O O . SER B 1 47 ? -4.797 -20.453 -3.459 1 98.69 47 SER B O 1
ATOM 890 N N . ALA B 1 48 ? -6.191 -20.297 -1.734 1 98.25 48 ALA B N 1
ATOM 891 C CA . ALA B 1 48 ? -7.348 -20.797 -2.471 1 98.25 48 ALA B CA 1
ATOM 892 C C . ALA B 1 48 ? -8.18 -19.656 -3.049 1 98.25 48 ALA B C 1
ATOM 894 O O . ALA B 1 48 ? -9.125 -19.891 -3.805 1 98.25 48 ALA B O 1
ATOM 895 N N . LEU B 1 49 ? -7.816 -18.453 -2.705 1 98.25 49 LEU B N 1
ATOM 896 C CA . LEU B 1 49 ? -8.539 -17.297 -3.227 1 98.25 49 LEU B CA 1
ATOM 897 C C . LEU B 1 49 ? -8.312 -17.141 -4.727 1 98.25 49 LEU B C 1
ATOM 899 O O . LEU B 1 49 ? -7.246 -17.5 -5.238 1 98.25 49 LEU B O 1
ATOM 903 N N . PRO B 1 50 ? -9.305 -16.531 -5.438 1 98.12 50 PRO B N 1
ATOM 904 C CA . PRO B 1 50 ? -9.07 -16.219 -6.848 1 98.12 50 PRO B CA 1
ATOM 905 C C . PRO B 1 50 ? -7.992 -15.164 -7.051 1 98.12 50 PRO B C 1
ATOM 907 O O . PRO B 1 50 ? -7.828 -14.273 -6.211 1 98.12 50 PRO B O 1
ATOM 910 N N . SER B 1 51 ? -7.266 -15.234 -8.141 1 98.38 51 SER B N 1
ATOM 911 C CA . SER B 1 51 ? -6.145 -14.352 -8.43 1 98.38 51 SER B CA 1
ATOM 912 C C . SER B 1 51 ? -6.578 -12.891 -8.43 1 98.38 51 SER B C 1
ATOM 914 O O . SER B 1 51 ? -5.812 -12.008 -8.023 1 98.38 51 SER B O 1
ATOM 916 N N . ASP B 1 52 ? -7.789 -12.602 -8.906 1 98.56 52 ASP B N 1
ATOM 917 C CA . ASP B 1 52 ? -8.258 -11.219 -8.977 1 98.56 52 ASP B CA 1
ATOM 918 C C . ASP B 1 52 ? -8.414 -10.625 -7.578 1 98.56 52 ASP B C 1
ATOM 920 O O . ASP B 1 52 ? -8.172 -9.438 -7.375 1 98.56 52 ASP B O 1
ATOM 924 N N . GLU B 1 53 ? -8.844 -11.414 -6.633 1 98.69 53 GLU B N 1
ATOM 925 C CA . GLU B 1 53 ? -8.969 -10.953 -5.258 1 98.69 53 GLU B CA 1
ATOM 926 C C . GLU B 1 53 ? -7.598 -10.656 -4.652 1 98.69 53 GLU B C 1
ATOM 928 O O . GLU B 1 53 ? -7.418 -9.641 -3.977 1 98.69 53 GLU B O 1
ATOM 933 N N . ILE B 1 54 ? -6.602 -11.492 -4.906 1 98.81 54 ILE B N 1
ATOM 934 C CA . ILE B 1 54 ? -5.246 -11.305 -4.402 1 98.81 54 ILE B CA 1
ATOM 935 C C . ILE B 1 54 ? -4.637 -10.047 -5.023 1 98.81 54 ILE B C 1
ATOM 937 O O . ILE B 1 54 ? -4.008 -9.242 -4.332 1 98.81 54 ILE B O 1
ATOM 941 N N . LEU B 1 55 ? -4.914 -9.914 -6.305 1 98.88 55 LEU B N 1
ATOM 942 C CA . LEU B 1 55 ? -4.402 -8.75 -7.016 1 98.88 55 LEU B CA 1
ATOM 943 C C . LEU B 1 55 ? -4.973 -7.461 -6.434 1 98.88 55 LEU B C 1
ATOM 945 O O . LEU B 1 55 ? -4.254 -6.469 -6.285 1 98.88 55 LEU B O 1
ATOM 949 N N . ARG B 1 56 ? -6.227 -7.461 -6.066 1 98.62 56 ARG B N 1
ATOM 950 C CA . ARG B 1 56 ? -6.855 -6.285 -5.473 1 98.62 56 ARG B CA 1
ATOM 951 C C . ARG B 1 56 ? -6.195 -5.926 -4.145 1 98.62 56 ARG B C 1
ATOM 953 O O . ARG B 1 56 ? -6.027 -4.746 -3.83 1 98.62 56 ARG B O 1
ATOM 960 N N . VAL B 1 57 ? -5.816 -6.918 -3.414 1 98.75 57 VAL B N 1
ATOM 961 C CA . VAL B 1 57 ? -5.148 -6.691 -2.139 1 98.75 57 VAL B CA 1
ATOM 962 C C . VAL B 1 57 ? -3.795 -6.023 -2.377 1 98.75 57 VAL B C 1
ATOM 964 O O . VAL B 1 57 ? -3.447 -5.055 -1.697 1 98.75 57 VAL B O 1
ATOM 967 N N . ILE B 1 58 ? -3.076 -6.48 -3.359 1 98.88 58 ILE B N 1
ATOM 968 C CA . ILE B 1 58 ? -1.761 -5.926 -3.656 1 98.88 58 ILE B CA 1
ATOM 969 C C . ILE B 1 58 ? -1.906 -4.484 -4.141 1 98.88 58 ILE B C 1
ATOM 971 O O . ILE B 1 58 ? -1.114 -3.617 -3.768 1 98.88 58 ILE B O 1
ATOM 975 N N . LYS B 1 59 ? -2.939 -4.199 -4.887 1 98.56 59 LYS B N 1
ATOM 976 C CA . LYS B 1 59 ? -3.16 -2.871 -5.445 1 98.56 59 LYS B CA 1
ATOM 977 C C . LYS B 1 59 ? -3.385 -1.841 -4.344 1 98.56 59 LYS B C 1
ATOM 979 O O . LYS B 1 59 ? -3.125 -0.65 -4.535 1 98.56 59 LYS B O 1
ATOM 984 N N . LYS B 1 60 ? -3.83 -2.316 -3.219 1 98.25 60 LYS B N 1
ATOM 985 C CA . LYS B 1 60 ? -4.039 -1.405 -2.098 1 98.25 60 LYS B CA 1
ATOM 986 C C . LYS B 1 60 ? -2.736 -0.713 -1.701 1 98.25 60 LYS B C 1
ATOM 988 O O . LYS B 1 60 ? -2.754 0.413 -1.199 1 98.25 60 LYS B O 1
ATOM 993 N N . THR B 1 61 ? -1.61 -1.315 -1.98 1 98.56 61 THR B N 1
ATOM 994 C CA . THR B 1 61 ? -0.323 -0.757 -1.58 1 98.56 61 THR B CA 1
ATOM 995 C C . THR B 1 61 ? 0.003 0.49 -2.396 1 98.56 61 THR B C 1
ATOM 997 O O . THR B 1 61 ? 0.898 1.258 -2.035 1 98.56 61 THR B O 1
ATOM 1000 N N . GLY B 1 62 ? -0.653 0.629 -3.549 1 98.5 62 GLY B N 1
ATOM 1001 C CA . GLY B 1 62 ? -0.355 1.744 -4.434 1 98.5 62 GLY B CA 1
ATOM 1002 C C . GLY B 1 62 ? 0.754 1.441 -5.422 1 98.5 62 GLY B C 1
ATOM 1003 O O . GLY B 1 62 ? 1.135 2.303 -6.219 1 98.5 62 GLY B O 1
ATOM 1004 N N . LYS B 1 63 ? 1.22 0.236 -5.477 1 98.44 63 LYS B N 1
ATOM 1005 C CA . LYS B 1 63 ? 2.285 -0.169 -6.391 1 98.44 63 LYS B CA 1
ATOM 1006 C C . LYS B 1 63 ? 1.712 -0.758 -7.676 1 98.44 63 LYS B C 1
ATOM 1008 O O . LYS B 1 63 ? 0.649 -1.381 -7.66 1 98.44 63 LYS B O 1
ATOM 1013 N N . SER B 1 64 ? 2.518 -0.578 -8.742 1 98.38 64 SER B N 1
ATOM 1014 C CA . SER B 1 64 ? 2.15 -1.257 -9.984 1 98.38 64 SER B CA 1
ATOM 1015 C C . SER B 1 64 ? 2.299 -2.77 -9.844 1 98.38 64 SER B C 1
ATOM 1017 O O . SER B 1 64 ? 3.279 -3.254 -9.281 1 98.38 64 SER B O 1
ATOM 1019 N N . CYS B 1 65 ? 1.271 -3.477 -10.297 1 98.81 65 CYS B N 1
ATOM 1020 C CA . CYS B 1 65 ? 1.319 -4.93 -10.18 1 98.81 65 CYS B CA 1
ATOM 1021 C C . CYS B 1 65 ? 0.456 -5.59 -11.25 1 98.81 65 CYS B C 1
ATOM 1023 O O . CYS B 1 65 ? -0.439 -4.953 -11.812 1 98.81 65 CYS B O 1
ATOM 1025 N N . GLN B 1 66 ? 0.835 -6.844 -11.555 1 98.88 66 GLN B N 1
ATOM 1026 C CA . GLN B 1 66 ? 0.109 -7.633 -12.547 1 98.88 66 GLN B CA 1
ATOM 1027 C C . GLN B 1 66 ? 0.159 -9.117 -12.211 1 98.88 66 GLN B C 1
ATOM 1029 O O . GLN B 1 66 ? 1.17 -9.617 -11.711 1 98.88 66 GLN B O 1
ATOM 1034 N N . PHE B 1 67 ? -1.001 -9.82 -12.547 1 98.94 67 PHE B N 1
ATOM 1035 C CA . PHE B 1 67 ? -1.039 -11.266 -12.383 1 98.94 67 PHE B CA 1
ATOM 1036 C C . PHE B 1 67 ? -0.253 -11.961 -13.492 1 98.94 67 PHE B C 1
ATOM 1038 O O . PHE B 1 67 ? -0.432 -11.648 -14.672 1 98.94 67 PHE B O 1
ATOM 1045 N N . LEU B 1 68 ? 0.6 -12.828 -13.133 1 98.81 68 LEU B N 1
ATOM 1046 C CA . LEU B 1 68 ? 1.44 -13.5 -14.117 1 98.81 68 LEU B CA 1
ATOM 1047 C C . LEU B 1 68 ? 0.896 -14.891 -14.438 1 98.81 68 LEU B C 1
ATOM 1049 O O . LEU B 1 68 ? 1.12 -15.414 -15.523 1 98.81 68 LEU B O 1
ATOM 1053 N N . GLY B 1 69 ? 0.305 -15.594 -13.391 1 98.69 69 GLY B N 1
ATOM 1054 C CA . GLY B 1 69 ? -0.209 -16.938 -13.578 1 98.69 69 GLY B CA 1
ATOM 1055 C C . GLY B 1 69 ? -0.04 -17.828 -12.359 1 98.69 69 GLY B C 1
ATOM 1056 O O . GLY B 1 69 ? 0.369 -17.344 -11.297 1 98.69 69 GLY B O 1
ATOM 1057 N N . ILE B 1 70 ? -0.503 -19.109 -12.477 1 97.62 70 ILE B N 1
ATOM 1058 C CA . ILE B 1 70 ? -0.386 -20.109 -11.422 1 97.62 70 ILE B CA 1
ATOM 1059 C C . ILE B 1 70 ? 0.871 -20.953 -11.641 1 97.62 70 ILE B C 1
ATOM 1061 O O . ILE B 1 70 ? 1.171 -21.344 -12.773 1 97.62 70 ILE B O 1
ATOM 1065 N N . LYS B 1 71 ? 1.587 -21 -10.516 1 93.44 71 LYS B N 1
ATOM 1066 C CA . LYS B 1 71 ? 2.785 -21.828 -10.625 1 93.44 71 LYS B CA 1
ATOM 1067 C C . LYS B 1 71 ? 2.424 -23.297 -10.852 1 93.44 71 LYS B C 1
ATOM 1069 O O . LYS B 1 71 ? 1.611 -23.859 -10.117 1 93.44 71 LYS B O 1
ATOM 1074 N N . LYS B 1 72 ? 2.84 -24 -11.969 1 82.69 72 LYS B N 1
ATOM 1075 C CA . LYS B 1 72 ? 2.613 -25.391 -12.383 1 82.69 72 LYS B CA 1
ATOM 1076 C C . LYS B 1 72 ? 3.559 -26.344 -11.656 1 82.69 72 LYS B C 1
ATOM 1078 O O . LYS B 1 72 ? 4.676 -25.953 -11.297 1 82.69 72 LYS B O 1
#

Radius of gyration: 16.05 Å; Cα contacts (8 Å, |Δi|>4): 314; chains: 2; bounding box: 30×52×28 Å

InterPro domains:
  IPR006121 Heavy metal-associated domain, HMA [PF00403] (8-63)
  IPR006121 Heavy metal-associated domain, HMA [PS50846] (3-66)
  IPR006121 Heavy metal-associated domain, HMA [cd00371] (7-65)
  IPR017969 Heavy-metal-associated, conserved site [PS01047] (9-38)
  IPR036163 Heavy metal-associated domain superfamily [SSF55008] (4-67)
  IPR051881 Copper transport ATOX1-like [PTHR46365] (4-71)

Sequence (144 aa):
MASQVHEFNVEMTCEGCATAVTNVLNKKEGINNVQVDLQGNKVSVTSALPSDEILRVIKKTGKSCQFLGIKKMASQVHEFNVEMTCEGCATAVTNVLNKKEGINNVQVDLQGNKVSVTSALPSDEILRVIKKTGKSCQFLGIKK

Organism: Bombus terrestris (NCBI:txid30195)

pLDDT: mean 97.39, std 4.57, range [64.06, 98.94]

Solvent-accessible surface area (backbone atoms only — not comparable to full-atom values): 7838 Å² total; per-residue (Å²): 119,76,67,40,39,38,32,28,39,37,68,42,79,44,70,55,40,51,49,10,52,50,47,41,49,70,71,40,87,62,57,74,45,80,46,78,38,65,93,72,23,33,38,39,35,32,23,51,61,58,67,68,62,56,49,55,53,51,45,44,27,31,42,60,66,45,84,72,47,68,70,130,117,76,67,40,39,38,32,28,39,37,69,41,78,43,70,55,40,51,48,10,53,51,47,41,49,70,71,40,85,63,56,74,43,80,46,78,37,63,94,73,24,34,37,40,35,32,22,50,61,57,68,68,63,55,50,53,52,52,46,44,27,32,41,60,67,44,83,72,47,68,69,128